Protein AF-A0A2M9QB05-F1 (afdb_monomer_lite)

Organism: NCBI:txid582475

Secondary structure (DSSP, 8-state):
-EEEE--STTB-HHHIIIIIS---HHHHHHHHHTT-EEETTSPBPPTTSPBPTT-EEEE----PPP-PPPPSS--SEEEEE-SS-EEEEPPTT--SS-SSTT--SSHHHHHHHH-

Structure (mmCIF, N/CA/C/O backbone):
data_AF-A0A2M9QB05-F1
#
_entry.id   AF-A0A2M9QB05-F1
#
loop_
_atom_site.group_PDB
_atom_site.id
_atom_site.type_symbol
_atom_site.label_atom_id
_atom_site.label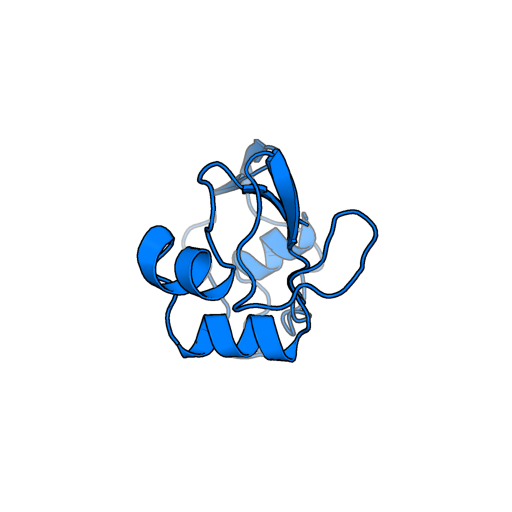_alt_id
_atom_site.label_comp_id
_atom_site.label_asym_id
_atom_site.label_entity_id
_atom_site.label_seq_id
_atom_site.pdbx_PDB_ins_code
_atom_site.Cartn_x
_atom_site.Cartn_y
_atom_site.Cartn_z
_atom_site.occupancy
_atom_site.B_iso_or_equiv
_atom_site.auth_seq_id
_atom_site.auth_comp_id
_atom_site.auth_asym_id
_atom_site.auth_atom_id
_atom_site.pdbx_PDB_model_num
ATOM 1 N N . MET A 1 1 ? -6.662 6.781 2.186 1.00 72.19 1 MET A N 1
ATOM 2 C CA . MET A 1 1 ? -7.420 6.875 3.457 1.00 72.19 1 MET A CA 1
ATOM 3 C C . MET A 1 1 ? -8.554 5.870 3.374 1.00 72.19 1 MET A C 1
ATOM 5 O O . MET A 1 1 ? -9.120 5.742 2.299 1.00 72.19 1 MET A O 1
ATOM 9 N N . PHE A 1 2 ? -8.827 5.119 4.439 1.00 85.56 2 PHE A N 1
ATOM 10 C CA . PHE A 1 2 ? -9.812 4.030 4.435 1.00 85.56 2 PHE A CA 1
ATOM 11 C C . PHE A 1 2 ? -10.722 4.155 5.663 1.00 85.56 2 PHE A C 1
ATOM 13 O O . PHE A 1 2 ? -10.224 4.443 6.749 1.00 85.56 2 PHE A O 1
ATOM 20 N N . HIS A 1 3 ? -12.033 3.968 5.507 1.00 92.44 3 HIS A N 1
ATOM 21 C CA . HIS A 1 3 ? -13.004 4.018 6.606 1.00 92.44 3 HIS A CA 1
ATOM 22 C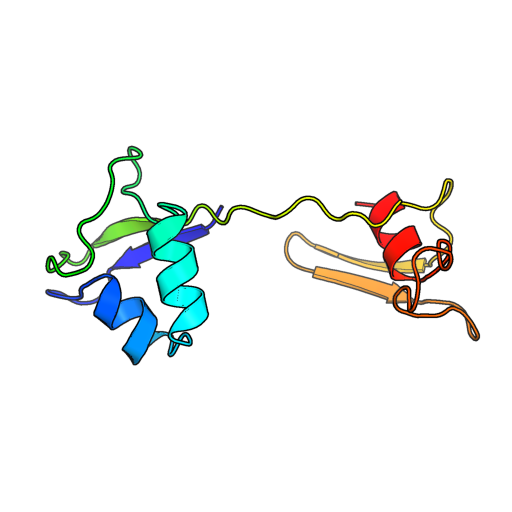 C . HIS A 1 3 ? -13.636 2.644 6.815 1.00 92.44 3 HIS A C 1
ATOM 24 O O . HIS A 1 3 ? -13.871 1.916 5.853 1.00 92.44 3 HIS A O 1
ATOM 30 N N . TYR A 1 4 ? -13.934 2.313 8.068 1.00 93.94 4 TYR A N 1
ATOM 31 C CA . TYR A 1 4 ? -14.631 1.087 8.434 1.00 93.94 4 TYR A CA 1
ATOM 32 C C . TYR A 1 4 ? -15.735 1.392 9.439 1.00 93.94 4 TYR A C 1
ATOM 34 O O . TYR A 1 4 ? -15.502 2.091 10.424 1.00 93.94 4 TYR A O 1
ATOM 42 N N . GLU A 1 5 ? -16.926 0.856 9.199 1.00 95.50 5 GLU A N 1
ATOM 43 C CA . GLU A 1 5 ? -18.045 0.941 10.131 1.00 95.50 5 GLU A CA 1
ATOM 44 C C . GLU A 1 5 ? -18.086 -0.318 11.001 1.00 95.50 5 GLU A C 1
ATOM 46 O O . GLU A 1 5 ? -18.104 -1.446 10.500 1.00 95.50 5 GLU A O 1
ATOM 51 N N . ILE A 1 6 ? -18.095 -0.130 12.320 1.00 94.69 6 ILE A N 1
ATOM 52 C CA . ILE A 1 6 ? -18.242 -1.221 13.279 1.00 94.69 6 ILE A CA 1
ATOM 53 C C . ILE A 1 6 ? -19.624 -1.846 13.105 1.00 94.69 6 ILE A C 1
ATOM 55 O O . ILE A 1 6 ? -20.653 -1.210 13.303 1.00 94.69 6 ILE A O 1
ATOM 59 N N . ASN A 1 7 ? -19.644 -3.128 12.769 1.00 93.44 7 ASN A N 1
ATOM 60 C CA . ASN A 1 7 ? -20.847 -3.894 12.454 1.00 93.44 7 ASN A CA 1
ATOM 61 C C . ASN A 1 7 ? -21.281 -4.848 13.580 1.00 93.44 7 ASN A C 1
ATOM 63 O O . ASN A 1 7 ? -22.319 -5.493 13.469 1.00 93.44 7 ASN A O 1
ATOM 67 N N . THR A 1 8 ? -20.499 -4.953 14.660 1.00 90.62 8 THR A N 1
ATOM 68 C CA . THR A 1 8 ? -20.789 -5.819 15.816 1.00 90.62 8 THR A CA 1
ATOM 69 C C . THR A 1 8 ? -20.606 -5.045 17.118 1.00 90.62 8 THR A C 1
ATOM 71 O O . THR A 1 8 ? -19.643 -4.297 17.260 1.00 90.62 8 THR A O 1
ATOM 74 N N . ASN A 1 9 ? -21.522 -5.217 18.074 1.00 88.75 9 ASN A N 1
ATOM 75 C CA . ASN A 1 9 ? -21.434 -4.536 19.368 1.00 88.75 9 ASN A CA 1
ATOM 76 C C . ASN A 1 9 ? -20.302 -5.116 20.218 1.00 88.75 9 ASN A C 1
ATOM 78 O O . ASN A 1 9 ? -20.048 -6.319 20.179 1.00 88.75 9 ASN A O 1
ATOM 82 N N . ASN A 1 10 ? -19.681 -4.258 21.030 1.00 90.25 10 ASN A N 1
ATOM 83 C CA . ASN A 1 10 ? -18.550 -4.583 21.901 1.00 90.25 10 ASN A CA 1
ATOM 84 C C . ASN A 1 10 ? -17.288 -5.060 21.164 1.00 90.25 10 ASN A C 1
ATOM 86 O O . ASN A 1 10 ? -16.407 -5.662 21.778 1.00 90.25 10 ASN A O 1
ATOM 90 N N . LEU A 1 11 ? -17.170 -4.768 19.867 1.00 94.12 11 LEU A N 1
ATOM 91 C CA . LEU A 1 11 ? -15.958 -5.046 19.109 1.00 94.12 11 LEU A CA 1
ATOM 92 C C . LEU A 1 11 ? -14.885 -4.011 19.461 1.00 94.12 11 LEU A C 1
ATOM 94 O O . LEU A 1 11 ? -15.136 -2.810 19.397 1.00 94.12 11 LEU A O 1
ATOM 98 N N . THR A 1 12 ? -13.687 -4.465 19.813 1.00 96.44 12 THR A N 1
ATOM 99 C CA . THR A 1 12 ? -12.537 -3.578 20.037 1.00 96.44 12 THR A CA 1
ATOM 100 C C . THR A 1 12 ? -11.699 -3.475 18.764 1.00 96.44 12 THR A C 1
ATOM 102 O O . THR A 1 12 ? -11.750 -4.353 17.897 1.00 96.44 12 THR A O 1
ATOM 105 N N . VAL A 1 13 ? -10.886 -2.423 18.638 1.00 95.69 13 VAL A N 1
ATOM 106 C CA . VAL A 1 13 ? -9.950 -2.304 17.504 1.00 95.69 13 VAL A CA 1
ATOM 107 C C . VAL A 1 13 ? -8.933 -3.448 17.522 1.00 95.69 13 VAL A C 1
ATOM 109 O O . VAL A 1 13 ? -8.613 -3.997 16.470 1.00 95.69 13 VAL A O 1
ATOM 112 N N . GLU A 1 14 ? -8.447 -3.850 18.699 1.00 95.88 14 GLU A N 1
ATOM 113 C CA . GLU A 1 14 ? -7.514 -4.978 18.812 1.00 95.88 14 GLU A CA 1
ATOM 114 C C . GLU A 1 14 ? -8.131 -6.280 18.277 1.00 95.88 14 GLU A C 1
ATOM 116 O O . GLU A 1 14 ? -7.497 -6.979 17.482 1.00 95.88 14 GLU A O 1
ATOM 121 N N . ASP A 1 15 ? -9.371 -6.587 18.666 1.00 95.81 15 ASP A N 1
ATOM 122 C CA . ASP A 1 15 ? -10.075 -7.803 18.249 1.00 95.81 15 ASP A CA 1
ATOM 123 C C . ASP A 1 15 ? -10.402 -7.791 16.747 1.00 95.81 15 ASP A C 1
ATOM 125 O O . ASP A 1 15 ? -10.123 -8.763 16.032 1.00 95.81 15 ASP A O 1
ATOM 129 N N . LEU A 1 16 ? -10.878 -6.649 16.234 1.00 95.75 16 LEU A N 1
ATOM 130 C CA . LEU A 1 16 ? -11.103 -6.428 14.804 1.00 95.75 16 LEU A CA 1
ATOM 131 C C . LEU A 1 16 ? -9.839 -6.744 13.990 1.00 95.75 16 LEU A C 1
ATOM 133 O O . LEU A 1 16 ? -9.874 -7.539 13.049 1.00 95.75 16 LEU A O 1
ATOM 137 N N . LEU A 1 17 ? -8.698 -6.159 14.355 1.00 95.56 17 LEU A N 1
ATOM 138 C CA . LEU A 1 17 ? -7.473 -6.310 13.572 1.00 95.56 17 LEU A CA 1
ATOM 139 C C . LEU A 1 17 ? -6.858 -7.705 13.710 1.00 95.56 17 LEU A C 1
ATOM 141 O O . LEU A 1 17 ? -6.368 -8.260 12.725 1.00 95.56 17 LEU A O 1
ATOM 145 N N . ARG A 1 18 ? -6.852 -8.282 14.915 1.00 96.62 18 ARG A N 1
ATOM 146 C CA . ARG A 1 18 ? -6.139 -9.538 15.193 1.00 96.62 18 ARG A CA 1
ATOM 147 C C . ARG A 1 18 ? -6.943 -10.789 14.895 1.00 96.62 18 ARG A C 1
ATOM 149 O O . ARG A 1 18 ? -6.343 -11.761 14.441 1.00 96.62 18 ARG A O 1
ATOM 156 N N . ASN A 1 19 ? -8.251 -10.775 15.131 1.00 94.94 19 ASN A N 1
ATOM 157 C CA . ASN A 1 19 ? -9.081 -11.976 15.056 1.00 94.94 19 ASN A CA 1
ATOM 158 C C . ASN A 1 19 ? -10.010 -11.958 13.841 1.00 94.94 19 ASN A C 1
ATOM 160 O O . ASN A 1 19 ? -10.079 -12.958 13.122 1.00 94.94 19 ASN A O 1
ATOM 164 N N . HIS A 1 20 ? -10.647 -10.819 13.552 1.00 94.38 20 HIS A N 1
ATOM 165 C CA . HIS A 1 20 ? -11.514 -10.699 12.377 1.00 94.38 20 HIS A CA 1
ATOM 166 C C . HIS A 1 20 ? -10.701 -10.563 11.085 1.00 94.38 20 HIS A C 1
ATOM 168 O O . HIS A 1 20 ? -10.888 -11.345 10.156 1.00 94.38 20 HIS A O 1
ATOM 174 N N . TRP A 1 21 ? -9.762 -9.616 11.029 1.00 95.06 21 TRP A N 1
ATOM 175 C CA . TRP A 1 21 ? -8.926 -9.392 9.838 1.00 95.06 21 TRP A CA 1
ATOM 176 C C . TRP A 1 21 ? -7.637 -10.207 9.834 1.00 95.06 21 TRP A C 1
ATOM 178 O O . TRP A 1 21 ? -6.955 -10.281 8.813 1.00 95.06 21 TRP A O 1
ATOM 188 N N . ARG A 1 22 ? -7.311 -10.846 10.963 1.00 96.69 22 ARG A N 1
ATOM 189 C CA . ARG A 1 22 ? -6.169 -11.762 11.097 1.00 96.69 22 ARG A CA 1
ATOM 190 C C . ARG A 1 22 ? -4.831 -11.125 10.721 1.00 96.69 22 ARG A C 1
ATOM 192 O O . ARG A 1 22 ? -3.943 -11.788 10.185 1.00 96.69 22 ARG A O 1
ATOM 199 N N . LEU A 1 23 ? -4.663 -9.842 11.032 1.00 95.44 23 LEU A N 1
ATOM 200 C CA . LEU A 1 23 ? -3.407 -9.141 10.807 1.00 95.44 23 LEU A CA 1
ATOM 201 C C . LEU A 1 23 ? -2.309 -9.663 11.744 1.00 95.44 23 LEU A C 1
ATOM 203 O O . LEU A 1 23 ? -2.528 -9.981 12.919 1.00 95.44 23 LEU A O 1
ATOM 207 N N . GLY A 1 24 ? -1.085 -9.721 11.220 1.00 95.69 24 GLY A N 1
ATOM 208 C CA . GLY A 1 24 ? 0.091 -10.130 11.982 1.00 95.69 24 GLY A CA 1
ATOM 209 C C . GLY A 1 24 ? 0.447 -9.138 13.095 1.00 95.69 24 GLY A C 1
ATOM 210 O O . GLY A 1 24 ? 0.258 -7.931 12.957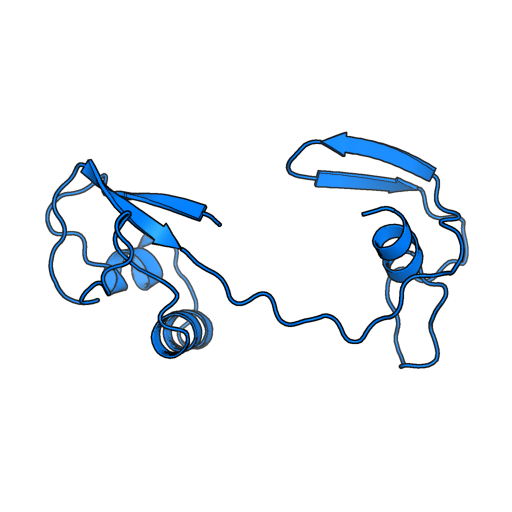 1.00 95.69 24 GLY A O 1
ATOM 211 N N . LYS A 1 25 ? 1.048 -9.642 14.184 1.00 94.69 25 LYS A N 1
ATOM 212 C CA . LYS A 1 25 ? 1.466 -8.843 15.359 1.00 94.69 25 LYS A CA 1
ATOM 213 C C . LYS A 1 25 ? 2.256 -7.583 14.987 1.00 94.69 25 LYS A C 1
ATOM 215 O O . LYS A 1 25 ? 2.012 -6.528 15.561 1.00 94.69 25 LYS A O 1
ATOM 220 N N . LYS A 1 26 ? 3.189 -7.703 14.035 1.00 93.12 26 LYS A N 1
ATOM 221 C CA . LYS A 1 26 ? 4.046 -6.598 13.585 1.00 93.12 26 LYS A CA 1
ATOM 222 C C . LYS A 1 26 ? 3.233 -5.466 12.946 1.00 93.12 26 LYS A C 1
ATOM 224 O O . LYS A 1 26 ? 3.376 -4.331 13.372 1.00 93.12 26 LYS A O 1
ATOM 229 N N . ILE A 1 27 ? 2.331 -5.791 12.017 1.00 92.62 27 ILE A N 1
ATOM 230 C CA . ILE A 1 27 ? 1.472 -4.807 11.333 1.00 92.62 27 ILE A CA 1
ATOM 231 C C . ILE A 1 27 ? 0.589 -4.077 12.347 1.00 92.62 27 ILE A C 1
ATOM 233 O O . ILE A 1 27 ? 0.504 -2.856 12.347 1.00 92.62 27 ILE A O 1
ATOM 237 N N . VAL A 1 28 ? -0.040 -4.822 13.257 1.00 94.56 28 VAL A N 1
ATOM 238 C CA . VAL A 1 28 ? -0.902 -4.244 14.299 1.00 94.56 28 VAL A CA 1
ATOM 239 C C . VAL A 1 28 ? -0.113 -3.318 15.230 1.00 94.56 28 VAL A C 1
ATOM 241 O O . VAL A 1 28 ? -0.582 -2.233 15.568 1.00 94.56 28 VAL A O 1
ATOM 244 N N . HIS A 1 29 ? 1.115 -3.695 15.592 1.00 92.94 29 HIS A N 1
ATOM 245 C CA . HIS A 1 29 ? 2.012 -2.826 16.349 1.00 92.94 29 HIS A CA 1
ATOM 246 C C . HIS A 1 29 ? 2.391 -1.555 15.572 1.00 92.94 29 HIS A C 1
ATOM 248 O O . HIS A 1 29 ? 2.318 -0.466 16.134 1.00 92.94 29 HIS A O 1
ATOM 254 N N . GLU A 1 30 ? 2.741 -1.665 14.289 1.00 91.62 30 GLU A N 1
ATOM 255 C CA . GLU A 1 30 ? 3.075 -0.518 13.431 1.00 91.62 30 GLU A CA 1
ATOM 256 C C . GLU A 1 30 ? 1.898 0.458 13.301 1.00 91.62 30 GLU A C 1
ATOM 258 O O . GLU A 1 30 ? 2.080 1.661 13.485 1.00 91.62 30 GLU A O 1
ATOM 263 N N . LEU A 1 31 ? 0.678 -0.049 13.092 1.00 92.06 31 LEU A N 1
ATOM 264 C CA . LEU A 1 31 ? -0.543 0.764 13.068 1.00 92.06 31 LEU A CA 1
ATOM 265 C C . LEU A 1 31 ? -0.760 1.514 14.386 1.00 92.06 31 LEU A C 1
ATOM 267 O O . LEU A 1 31 ? -1.140 2.688 14.383 1.00 92.06 31 LEU A O 1
ATOM 271 N N . ARG A 1 32 ? -0.484 0.857 15.518 1.00 92.19 32 ARG A N 1
ATOM 272 C CA . ARG A 1 32 ? -0.582 1.475 16.843 1.00 92.19 32 ARG A CA 1
ATOM 273 C C . ARG A 1 32 ? 0.451 2.580 17.026 1.00 92.19 32 ARG A C 1
ATOM 275 O O . ARG A 1 32 ? 0.095 3.679 17.442 1.00 92.19 32 ARG A O 1
ATOM 282 N N . MET A 1 33 ? 1.710 2.309 16.686 1.00 91.56 33 MET A N 1
ATOM 283 C CA . MET A 1 33 ? 2.803 3.277 16.813 1.00 91.56 33 MET A CA 1
ATOM 284 C C . MET A 1 33 ? 2.607 4.494 15.909 1.00 91.56 33 MET A C 1
ATOM 286 O O . MET A 1 33 ? 2.883 5.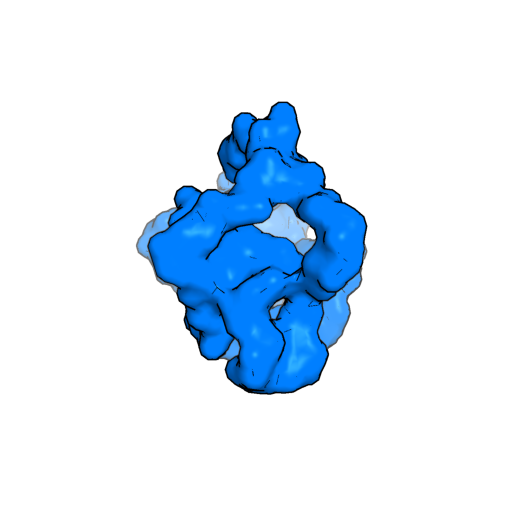618 16.323 1.00 91.56 33 MET A O 1
ATOM 290 N N . ALA A 1 34 ? 2.069 4.283 14.710 1.00 90.31 34 ALA A N 1
ATOM 291 C CA . ALA A 1 34 ? 1.755 5.345 13.765 1.00 90.31 34 ALA A CA 1
ATOM 292 C C . ALA A 1 34 ? 0.520 6.181 14.148 1.00 90.31 34 ALA A C 1
ATOM 294 O O . ALA A 1 34 ? 0.221 7.147 13.451 1.00 90.31 34 ALA A O 1
ATOM 295 N N . LYS A 1 35 ? -0.220 5.816 15.211 1.00 92.00 35 LYS A N 1
ATOM 296 C CA . LYS A 1 35 ? -1.546 6.383 15.531 1.00 92.00 35 LYS A CA 1
ATOM 297 C C . LYS A 1 35 ? -2.472 6.372 14.307 1.00 92.00 35 LYS A C 1
ATOM 299 O O . LYS A 1 35 ? -3.216 7.313 14.056 1.00 92.00 35 LYS A O 1
ATOM 304 N N . ALA A 1 36 ? -2.405 5.284 13.539 1.00 92.06 36 ALA A N 1
ATOM 305 C CA . ALA A 1 36 ? -3.041 5.175 12.232 1.00 92.06 36 ALA A CA 1
ATOM 306 C C . ALA A 1 36 ? -4.571 5.071 12.298 1.00 92.06 36 ALA A C 1
ATOM 308 O O . ALA A 1 36 ? -5.212 5.120 11.256 1.00 92.06 36 ALA A O 1
ATOM 309 N N . ILE A 1 37 ? -5.160 4.886 13.482 1.00 94.25 37 ILE A N 1
ATOM 310 C CA . ILE A 1 37 ? -6.590 4.617 13.653 1.00 94.25 37 ILE A CA 1
ATOM 311 C C . ILE A 1 37 ? -7.192 5.677 14.570 1.00 94.25 37 ILE A C 1
ATOM 313 O O . ILE A 1 37 ? -6.801 5.791 15.734 1.00 94.25 37 ILE A O 1
ATOM 317 N N . THR A 1 38 ? -8.141 6.437 14.035 1.00 95.06 38 THR A N 1
ATOM 318 C CA . THR A 1 38 ? -8.818 7.545 14.720 1.00 95.06 38 THR A CA 1
ATOM 319 C C . THR A 1 38 ? -10.327 7.462 14.517 1.00 95.06 38 THR A C 1
ATOM 321 O O . THR A 1 38 ? -10.811 6.719 13.658 1.00 95.06 38 THR A O 1
ATOM 324 N N . THR A 1 39 ? -11.088 8.257 15.265 1.00 93.25 39 THR A N 1
ATOM 325 C CA . THR A 1 39 ? -12.478 8.568 14.914 1.00 93.25 39 THR A CA 1
ATOM 326 C C . THR A 1 39 ? -12.523 9.368 13.607 1.00 93.25 39 THR A C 1
ATOM 328 O O . THR A 1 39 ? -11.487 9.816 13.092 1.00 93.25 39 THR A O 1
ATOM 331 N N . ILE A 1 40 ? -13.725 9.563 13.059 1.00 91.12 40 ILE A N 1
ATOM 332 C CA . ILE A 1 40 ? -13.923 10.400 11.868 1.00 91.12 40 ILE A CA 1
ATOM 333 C C . ILE A 1 40 ? -13.474 11.853 12.098 1.00 91.12 40 ILE A C 1
ATOM 335 O O . ILE A 1 40 ? -12.902 12.465 11.195 1.00 91.12 40 ILE A O 1
ATOM 339 N N . ASP A 1 41 ? -13.622 12.344 13.331 1.00 90.00 41 ASP A N 1
ATOM 340 C CA . ASP A 1 41 ? -13.224 13.689 13.761 1.00 90.00 41 ASP A CA 1
ATOM 341 C C . ASP A 1 41 ? -11.713 13.812 14.033 1.00 90.00 41 ASP A C 1
ATOM 343 O O . ASP A 1 41 ? -11.205 14.904 14.268 1.00 90.00 41 ASP A O 1
ATOM 347 N N . GLY A 1 42 ? -10.970 12.700 13.953 1.00 89.44 42 GLY A N 1
ATOM 348 C CA . GLY A 1 42 ? -9.515 12.663 14.123 1.00 89.44 42 GLY A CA 1
ATOM 349 C C . GLY A 1 42 ? -9.037 12.337 15.538 1.00 89.44 42 GLY A C 1
ATOM 350 O O . GLY A 1 42 ? -7.828 12.318 15.771 1.00 89.44 42 GLY A O 1
ATOM 351 N N . GLU A 1 43 ? -9.942 12.020 16.464 1.00 91.19 43 GLU A N 1
ATOM 352 C CA . GLU A 1 43 ? -9.573 11.674 17.837 1.00 91.19 43 GLU A CA 1
ATOM 353 C C . GLU A 1 43 ? -8.951 10.270 17.920 1.00 91.19 43 GLU A C 1
ATOM 355 O O . GLU A 1 43 ? -9.430 9.340 17.258 1.00 91.19 43 GLU A O 1
ATOM 360 N N . PRO A 1 44 ? -7.893 10.062 18.724 1.00 90.31 44 PRO A N 1
ATOM 361 C CA . PRO A 1 44 ? -7.310 8.739 18.918 1.00 90.31 44 PRO A CA 1
ATOM 362 C C . PRO A 1 44 ? -8.323 7.758 19.513 1.00 90.31 44 PRO A C 1
ATOM 364 O O . PRO A 1 44 ? -9.002 8.068 20.490 1.00 90.31 44 PRO A O 1
ATOM 367 N N . ILE A 1 45 ? -8.374 6.540 18.975 1.00 91.94 45 ILE A N 1
ATOM 368 C CA . ILE A 1 45 ? -9.214 5.475 19.533 1.00 91.94 45 ILE A CA 1
ATOM 369 C C . ILE A 1 45 ? -8.423 4.663 20.556 1.00 91.94 45 ILE A C 1
ATOM 371 O O . ILE A 1 45 ? -7.269 4.297 20.322 1.00 91.94 45 ILE A O 1
ATOM 375 N N . GLN A 1 46 ? -9.061 4.338 21.681 1.00 94.19 46 GLN A N 1
ATOM 376 C CA . GLN A 1 46 ? -8.546 3.368 22.641 1.00 94.19 46 GLN A CA 1
ATOM 377 C C . GLN A 1 46 ? -8.759 1.951 22.110 1.00 94.19 46 GLN A C 1
ATOM 379 O O . GLN A 1 46 ? -9.872 1.523 21.822 1.00 94.19 46 GLN A O 1
ATOM 384 N N . TRP A 1 47 ? -7.669 1.204 21.957 1.00 94.62 47 TRP A N 1
ATOM 385 C CA . TRP A 1 47 ? -7.681 -0.036 21.176 1.00 94.62 47 TRP A CA 1
ATOM 386 C C . TRP A 1 47 ? -8.445 -1.191 21.819 1.00 94.62 47 TRP A C 1
ATOM 388 O O . TRP A 1 47 ? -8.918 -2.075 21.107 1.00 94.62 47 TRP A O 1
ATOM 398 N N . ASN A 1 48 ? -8.527 -1.183 23.148 1.00 95.69 48 ASN A N 1
ATOM 399 C CA . ASN A 1 48 ? -9.190 -2.213 23.942 1.00 95.69 48 ASN A CA 1
ATOM 400 C C . ASN A 1 48 ? -10.584 -1.781 24.411 1.00 95.69 48 ASN A C 1
ATOM 402 O O . ASN A 1 48 ? -11.245 -2.559 25.097 1.00 95.69 48 ASN A O 1
ATOM 406 N N . ASP A 1 49 ? -11.023 -0.573 24.054 1.00 95.25 49 ASP A N 1
ATOM 407 C CA . ASP A 1 49 ? -12.348 -0.104 24.430 1.00 95.25 49 ASP A CA 1
ATOM 408 C C . ASP A 1 49 ? -13.381 -0.700 23.463 1.00 95.25 49 ASP A C 1
ATOM 410 O O . ASP A 1 49 ? -13.161 -0.712 22.245 1.00 95.25 49 ASP A O 1
ATOM 414 N N . PRO A 1 50 ? -14.495 -1.239 23.983 1.00 94.94 50 PRO A N 1
ATOM 415 C CA . PRO A 1 50 ? -15.568 -1.758 23.152 1.00 94.94 50 PRO A CA 1
ATOM 416 C C . PRO A 1 50 ? -16.220 -0.622 22.360 1.00 94.94 50 PRO A C 1
ATOM 418 O O . PRO A 1 50 ? -16.624 0.393 22.927 1.00 94.94 50 PRO A O 1
ATOM 421 N N . LEU A 1 51 ? -16.359 -0.814 21.050 1.00 93.81 51 LEU A N 1
ATOM 422 C CA . LEU A 1 51 ? -17.041 0.118 20.160 1.00 93.81 51 LEU A CA 1
ATOM 423 C C . LEU A 1 51 ? -18.496 -0.307 19.934 1.00 93.81 51 LEU A C 1
ATOM 425 O O . LEU A 1 51 ? -18.841 -1.495 19.930 1.00 93.81 51 LEU A O 1
ATOM 429 N N . HIS A 1 52 ? -19.354 0.688 19.725 1.00 92.62 52 HIS A N 1
ATOM 430 C CA . HIS A 1 52 ? -20.754 0.478 19.375 1.00 92.62 52 HIS A CA 1
ATOM 431 C C . HIS A 1 52 ? -20.913 0.247 17.873 1.00 92.62 52 HIS A C 1
ATOM 433 O O . HIS A 1 52 ? -20.193 0.842 17.066 1.00 92.62 52 HIS A O 1
ATOM 439 N N . VAL A 1 53 ? -21.901 -0.566 17.497 1.00 95.38 53 VAL A N 1
ATOM 440 C CA . VAL A 1 53 ? -22.339 -0.689 16.098 1.00 95.38 53 VAL A CA 1
ATOM 441 C C . VAL A 1 53 ? -22.639 0.693 15.509 1.00 95.38 53 VAL A C 1
ATOM 443 O O . VAL A 1 53 ? -23.201 1.551 16.187 1.00 95.38 53 VAL A O 1
ATOM 446 N N . GLY A 1 54 ? -22.251 0.902 14.252 1.00 93.69 54 GLY A N 1
ATOM 447 C CA . GLY A 1 54 ? -22.389 2.171 13.538 1.00 93.69 54 GLY A CA 1
ATOM 448 C C . GLY A 1 54 ? -21.249 3.158 13.797 1.00 93.69 54 GLY A C 1
ATOM 449 O O . GLY A 1 54 ? -21.188 4.208 13.163 1.00 93.69 54 GLY A O 1
ATOM 450 N N . THR A 1 55 ? -20.315 2.843 14.702 1.00 93.12 55 THR A N 1
ATOM 451 C CA . THR A 1 55 ? -19.127 3.681 14.912 1.00 93.12 55 THR A CA 1
ATOM 452 C C . THR A 1 55 ? -18.240 3.628 13.671 1.00 93.12 55 THR A C 1
ATOM 454 O O . THR A 1 55 ? -17.813 2.548 13.264 1.00 93.12 55 THR A O 1
ATOM 457 N N . ILE A 1 56 ? -17.923 4.785 13.087 1.00 94.94 56 ILE A N 1
ATOM 458 C CA . ILE A 1 56 ? -17.016 4.881 11.939 1.00 94.94 56 ILE A CA 1
ATOM 459 C C . ILE A 1 56 ? -15.602 5.153 12.441 1.00 94.94 56 ILE A C 1
ATOM 461 O O . ILE A 1 56 ? -15.333 6.176 13.076 1.00 94.94 56 ILE A O 1
ATOM 465 N N . ILE A 1 57 ? -14.687 4.245 12.115 1.00 94.81 57 ILE A N 1
ATOM 466 C CA . ILE A 1 57 ? -13.260 4.396 12.380 1.00 94.81 57 ILE A CA 1
ATOM 467 C C . ILE A 1 57 ? -12.518 4.697 11.080 1.00 94.81 57 ILE A C 1
ATOM 469 O O . ILE A 1 57 ? -12.839 4.181 10.006 1.00 94.81 57 ILE A O 1
ATOM 473 N N . LYS A 1 58 ? -11.503 5.546 11.183 1.00 94.88 58 LYS A N 1
ATOM 474 C CA . LYS A 1 58 ? -10.701 6.018 10.063 1.00 94.88 58 LYS A CA 1
ATOM 475 C C . LYS A 1 58 ? -9.284 5.483 10.174 1.00 94.88 58 LYS A C 1
ATOM 477 O O . LYS A 1 58 ? -8.624 5.652 11.195 1.00 94.88 58 LYS A O 1
ATOM 482 N N . PHE A 1 59 ? -8.808 4.896 9.083 1.00 92.69 59 PHE A N 1
ATOM 483 C CA . PHE A 1 59 ? -7.445 4.422 8.913 1.00 92.69 59 PHE A CA 1
ATOM 484 C C . PHE A 1 59 ? -6.643 5.392 8.045 1.00 92.69 59 PHE A C 1
ATOM 486 O O . PHE A 1 59 ? -6.954 5.655 6.874 1.00 92.69 59 PHE A O 1
ATOM 493 N N . THR A 1 60 ? -5.557 5.877 8.630 1.00 88.50 60 THR A N 1
ATOM 494 C CA . THR A 1 60 ? -4.534 6.696 7.995 1.00 88.50 60 THR A CA 1
ATOM 495 C C . THR A 1 60 ? -3.240 5.900 7.987 1.00 88.50 60 THR A C 1
ATOM 497 O O . THR A 1 60 ? -2.510 5.857 8.972 1.00 88.50 60 THR A O 1
ATOM 500 N N . PHE A 1 61 ? -2.964 5.233 6.871 1.00 80.44 61 PHE A N 1
ATOM 501 C CA . PHE A 1 61 ? -1.704 4.527 6.690 1.00 80.44 61 PHE A CA 1
ATOM 502 C C . PHE A 1 61 ? -0.610 5.549 6.371 1.00 80.44 61 PHE A C 1
ATOM 504 O O . PHE A 1 61 ? -0.767 6.289 5.394 1.00 80.44 61 PHE A O 1
ATOM 511 N N . PRO A 1 62 ? 0.487 5.614 7.145 1.00 68.00 62 PRO A N 1
ATOM 512 C CA . PRO A 1 62 ? 1.668 6.321 6.684 1.00 68.00 62 PRO A CA 1
ATOM 513 C C . PRO A 1 62 ? 2.189 5.552 5.471 1.00 68.00 62 PRO A C 1
ATOM 515 O O . PRO A 1 62 ? 2.702 4.444 5.610 1.00 68.00 62 PRO A O 1
ATOM 518 N N . ILE A 1 63 ? 1.996 6.096 4.272 1.00 69.50 63 ILE A N 1
ATOM 519 C CA . ILE A 1 63 ? 2.588 5.524 3.065 1.00 69.50 63 ILE A CA 1
ATOM 520 C C . ILE A 1 63 ? 4.047 5.980 3.081 1.00 69.50 63 ILE A C 1
ATOM 522 O O . ILE A 1 63 ? 4.292 7.183 2.948 1.00 69.50 63 ILE A O 1
ATOM 526 N N . PRO A 1 64 ? 5.019 5.080 3.314 1.00 69.50 64 PRO A N 1
ATOM 527 C CA . PRO A 1 64 ? 6.413 5.467 3.224 1.00 69.50 64 PRO A CA 1
ATOM 528 C C . PRO A 1 64 ? 6.682 5.960 1.805 1.00 69.50 64 PRO A C 1
ATOM 530 O O . PRO A 1 64 ? 6.237 5.356 0.827 1.00 69.50 64 PRO A O 1
ATOM 533 N N . THR A 1 65 ? 7.410 7.065 1.690 1.00 72.12 65 THR A N 1
ATOM 534 C CA . THR A 1 65 ? 7.873 7.544 0.391 1.00 72.12 65 THR A CA 1
ATOM 535 C C . THR A 1 65 ? 8.759 6.476 -0.233 1.00 72.12 65 THR A C 1
ATOM 537 O O . THR A 1 65 ? 9.732 6.027 0.377 1.00 72.12 65 THR A O 1
ATOM 540 N N . SER A 1 66 ? 8.405 6.054 -1.444 1.00 76.19 66 SER A N 1
ATOM 541 C CA . SER A 1 66 ? 9.252 5.175 -2.238 1.00 76.19 66 SER A CA 1
ATOM 542 C C . SER A 1 66 ? 10.573 5.881 -2.545 1.00 76.19 66 SER A C 1
ATOM 544 O O . SER A 1 66 ? 10.575 7.038 -2.958 1.00 76.19 66 SER A O 1
ATOM 546 N N . ASN A 1 67 ? 11.693 5.178 -2.375 1.00 83.75 67 ASN A N 1
ATOM 547 C CA . ASN A 1 67 ? 13.006 5.663 -2.810 1.00 83.75 67 ASN A CA 1
ATOM 548 C C . ASN A 1 67 ? 13.264 5.380 -4.302 1.00 83.75 67 ASN A C 1
ATOM 550 O O . ASN A 1 67 ? 14.311 5.761 -4.827 1.00 83.75 67 ASN A O 1
ATOM 554 N N . TYR A 1 68 ? 12.350 4.680 -4.980 1.00 89.19 68 TYR A N 1
ATOM 555 C CA . TYR A 1 68 ? 12.456 4.434 -6.414 1.00 89.19 68 TYR A CA 1
ATOM 556 C C . TYR A 1 68 ? 12.107 5.698 -7.191 1.00 89.19 68 TYR A C 1
ATOM 558 O O . TYR A 1 68 ? 11.210 6.447 -6.814 1.00 89.19 68 TYR A O 1
ATOM 566 N N . GLN A 1 69 ? 12.824 5.922 -8.286 1.00 90.62 69 GLN A N 1
ATOM 567 C CA . GLN A 1 69 ? 12.609 7.077 -9.148 1.00 90.62 69 GLN A CA 1
ATOM 568 C C . GLN A 1 69 ? 11.744 6.681 -10.350 1.00 90.62 69 GLN A C 1
ATOM 570 O O . GLN A 1 69 ? 11.954 5.592 -10.900 1.00 90.62 69 GLN A O 1
ATOM 575 N N . PRO A 1 70 ? 10.797 7.531 -10.780 1.00 93.81 70 PRO A N 1
ATOM 576 C CA . PRO A 1 70 ? 10.091 7.319 -12.032 1.00 93.81 70 PRO A CA 1
ATOM 577 C C . PRO A 1 70 ? 11.053 7.458 -13.216 1.00 93.81 70 PRO A C 1
ATOM 579 O O . PRO A 1 70 ? 12.049 8.185 -13.160 1.00 93.81 70 PRO A O 1
ATOM 582 N N . THR A 1 71 ? 10.750 6.778 -14.319 1.00 93.75 71 THR A N 1
ATOM 583 C CA . THR A 1 71 ? 11.426 7.063 -15.593 1.00 93.75 71 THR A CA 1
ATOM 584 C C . THR A 1 71 ? 11.016 8.437 -16.133 1.00 93.75 71 THR A C 1
ATOM 586 O O . THR A 1 71 ? 9.891 8.858 -15.877 1.00 93.75 71 THR A O 1
ATOM 589 N N . PRO A 1 72 ? 11.840 9.105 -16.965 1.00 91.94 72 PRO A N 1
ATOM 590 C CA . PRO A 1 72 ? 11.461 10.383 -17.579 1.00 91.94 72 PRO A CA 1
ATOM 591 C C . PRO A 1 72 ? 10.208 10.306 -18.463 1.00 91.94 72 PRO A C 1
ATOM 593 O O . PRO A 1 72 ? 9.487 11.289 -18.593 1.00 91.94 72 PRO A O 1
ATOM 596 N N . VAL A 1 73 ? 9.974 9.151 -19.096 1.00 90.56 73 VAL A N 1
ATOM 597 C CA . VAL A 1 73 ? 8.822 8.894 -19.967 1.00 90.56 73 VAL A CA 1
ATOM 598 C C . VAL A 1 73 ? 8.296 7.486 -19.693 1.00 90.56 73 VAL A C 1
ATOM 600 O O . VAL A 1 73 ? 9.065 6.519 -19.677 1.00 90.56 73 VAL A O 1
ATOM 603 N N . CYS A 1 74 ? 6.985 7.364 -19.484 1.00 90.88 74 CYS A N 1
ATOM 604 C CA . CYS A 1 74 ? 6.304 6.076 -19.386 1.00 90.88 74 CYS A CA 1
ATOM 605 C C . CYS A 1 74 ? 6.330 5.367 -20.754 1.00 90.88 74 CYS A C 1
ATOM 607 O O . CYS A 1 74 ? 5.899 5.934 -21.755 1.00 90.88 74 CYS A O 1
ATOM 609 N N . ALA A 1 75 ? 6.865 4.144 -20.800 1.00 91.56 75 ALA A N 1
ATOM 610 C CA . ALA A 1 75 ? 7.033 3.355 -22.026 1.00 91.56 75 ALA A CA 1
ATOM 611 C C . ALA A 1 75 ? 6.420 1.948 -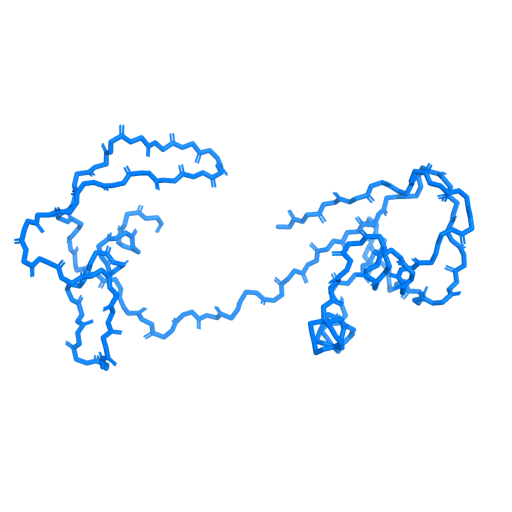21.890 1.00 91.56 75 ALA A C 1
ATOM 613 O O . ALA A 1 75 ? 6.985 0.958 -22.359 1.00 91.56 75 ALA A O 1
ATOM 614 N N . ILE A 1 76 ? 5.291 1.858 -21.187 1.00 94.75 76 ILE A N 1
ATOM 615 C CA . ILE A 1 76 ? 4.495 0.638 -21.023 1.00 94.75 76 ILE A CA 1
ATOM 616 C C . ILE A 1 76 ? 3.071 0.896 -21.507 1.00 94.75 76 ILE A C 1
ATOM 618 O O . ILE A 1 76 ? 2.566 2.011 -21.382 1.00 94.75 76 ILE A O 1
ATOM 622 N N . ASP A 1 77 ? 2.422 -0.137 -22.035 1.00 96.00 77 ASP A N 1
ATOM 623 C CA . ASP A 1 77 ? 1.049 -0.016 -22.517 1.00 96.00 77 ASP A CA 1
ATOM 624 C C . ASP A 1 77 ? 0.076 -0.208 -21.352 1.00 96.00 77 ASP A C 1
ATOM 626 O O . ASP A 1 77 ? 0.124 -1.224 -20.652 1.00 96.00 77 ASP A O 1
ATOM 630 N N . ILE A 1 78 ? -0.830 0.746 -21.154 1.00 96.19 78 ILE A N 1
ATOM 631 C CA . ILE A 1 78 ? -1.899 0.639 -20.157 1.00 96.19 78 ILE A CA 1
ATOM 632 C C . ILE A 1 78 ? -3.083 -0.060 -20.811 1.00 96.19 78 ILE A C 1
ATOM 634 O O . ILE A 1 78 ? -3.662 0.434 -21.775 1.00 96.19 78 ILE A O 1
ATOM 638 N N . VAL A 1 79 ? -3.416 -1.240 -20.295 1.00 97.88 79 VAL A N 1
ATOM 639 C CA . VAL A 1 79 ? -4.488 -2.089 -20.828 1.00 97.88 79 VAL A CA 1
ATOM 640 C C . VAL A 1 79 ? -5.813 -1.779 -20.137 1.00 97.88 79 VAL A C 1
ATOM 642 O O . VAL A 1 79 ? -6.866 -1.849 -20.765 1.00 97.88 79 VAL A O 1
ATOM 645 N N . TYR A 1 80 ? -5.761 -1.452 -18.845 1.00 97.75 80 TYR A N 1
ATOM 646 C CA . TYR A 1 80 ? -6.925 -1.113 -18.033 1.00 97.75 80 TYR A CA 1
ATOM 647 C C . TYR A 1 80 ? -6.503 -0.287 -16.818 1.00 97.75 80 TYR A C 1
ATOM 649 O O . TYR A 1 80 ? -5.454 -0.561 -16.238 1.00 97.75 80 TYR A O 1
ATOM 657 N N . GLU A 1 81 ? -7.332 0.668 -16.410 1.00 97.69 81 GLU A N 1
ATOM 658 C CA . GLU A 1 81 ? -7.136 1.472 -15.204 1.00 97.69 81 GLU A CA 1
ATOM 659 C C . GLU A 1 81 ? -8.494 1.876 -14.612 1.00 97.69 81 GLU A C 1
ATOM 661 O O . GLU A 1 81 ? -9.389 2.300 -15.347 1.00 97.69 81 GLU A O 1
ATOM 666 N N . ASP A 1 82 ? -8.641 1.734 -13.295 1.00 95.56 82 ASP A N 1
ATOM 667 C CA . ASP A 1 82 ? -9.751 2.270 -12.505 1.00 95.56 82 ASP A CA 1
ATOM 668 C C . ASP A 1 82 ? -9.259 2.805 -11.148 1.00 95.56 82 ASP A C 1
ATOM 670 O O . ASP A 1 82 ? -8.063 2.806 -10.856 1.00 95.56 82 ASP A O 1
ATOM 674 N N . ASP A 1 83 ? -10.192 3.239 -10.295 1.00 92.88 83 ASP A N 1
ATOM 675 C CA . ASP A 1 83 ? -9.908 3.801 -8.965 1.00 92.88 83 ASP A CA 1
ATOM 676 C C . ASP A 1 83 ? -9.176 2.835 -8.008 1.00 92.88 83 ASP A C 1
ATOM 678 O O . ASP A 1 83 ? -8.776 3.219 -6.902 1.00 92.88 83 ASP A O 1
ATOM 682 N N . HIS A 1 84 ? -9.048 1.558 -8.367 1.00 90.25 84 HIS A N 1
ATOM 683 C CA . HIS A 1 84 ? -8.534 0.507 -7.498 1.00 90.25 84 HIS A CA 1
ATOM 684 C C . HIS A 1 84 ? -7.357 -0.261 -8.097 1.00 90.25 84 HIS A C 1
ATOM 686 O O . HIS A 1 84 ? -6.529 -0.772 -7.335 1.00 90.25 84 HIS A O 1
ATOM 692 N N . CYS A 1 85 ? -7.260 -0.379 -9.421 1.00 94.06 85 CYS A N 1
ATOM 693 C CA . CYS A 1 85 ? -6.214 -1.157 -10.063 1.00 94.06 85 CYS A CA 1
ATOM 694 C C . CYS A 1 85 ? -5.804 -0.642 -11.446 1.00 94.06 85 CYS A C 1
ATOM 696 O O . CYS A 1 85 ? -6.575 -0.056 -12.199 1.00 94.06 85 CYS A O 1
ATOM 698 N N . LEU A 1 86 ? -4.551 -0.944 -11.782 1.00 96.38 86 LEU A N 1
ATOM 699 C CA . LEU A 1 86 ? -3.911 -0.649 -13.054 1.00 96.38 86 LEU A CA 1
ATOM 700 C C . LEU A 1 86 ? -3.361 -1.960 -13.630 1.00 96.38 86 LEU A C 1
ATOM 702 O O . LEU A 1 86 ? -2.619 -2.681 -12.957 1.00 96.38 86 LEU A O 1
ATOM 706 N N . ILE A 1 87 ? -3.703 -2.262 -14.880 1.00 97.38 87 ILE A N 1
ATOM 707 C CA . ILE A 1 87 ? -3.188 -3.403 -15.639 1.00 97.38 87 ILE A CA 1
ATOM 708 C C . ILE A 1 87 ? -2.333 -2.865 -16.779 1.00 97.38 87 ILE A C 1
ATOM 710 O O . ILE A 1 87 ? -2.819 -2.160 -17.663 1.00 97.38 87 ILE A O 1
ATOM 714 N N . VAL A 1 88 ? -1.058 -3.249 -16.783 1.00 97.12 88 VAL A N 1
ATOM 715 C CA . VAL A 1 88 ? -0.085 -2.831 -17.796 1.00 97.12 88 VAL A CA 1
ATOM 716 C C . VAL A 1 88 ? 0.487 -4.023 -18.550 1.00 97.12 88 VAL A C 1
ATOM 718 O O . VAL A 1 88 ? 0.712 -5.097 -17.986 1.00 97.12 88 VAL A O 1
ATOM 721 N N . SER A 1 89 ? 0.769 -3.816 -19.830 1.00 97.19 89 SER A N 1
ATOM 722 C CA . SER A 1 89 ? 1.518 -4.737 -20.673 1.00 97.19 89 SER A CA 1
ATOM 723 C C . SER A 1 89 ? 2.947 -4.222 -20.817 1.00 97.19 89 SER A C 1
ATOM 725 O O . SER A 1 89 ? 3.208 -3.194 -21.441 1.00 97.19 89 SER A O 1
ATOM 727 N N . LYS A 1 90 ? 3.893 -4.946 -20.211 1.00 96.06 90 LYS A N 1
ATOM 728 C CA . LYS A 1 90 ? 5.325 -4.646 -20.319 1.00 96.06 90 LYS A CA 1
ATOM 729 C C . LYS A 1 90 ? 5.955 -5.405 -21.494 1.00 96.06 90 LYS A C 1
ATOM 731 O O . LYS A 1 90 ? 5.638 -6.584 -21.688 1.00 96.06 90 LYS A O 1
ATOM 736 N N . PRO A 1 91 ? 6.906 -4.807 -22.230 1.00 94.75 91 PRO A N 1
ATOM 737 C CA . PRO A 1 91 ? 7.593 -5.502 -23.308 1.00 94.75 91 PRO A CA 1
ATOM 738 C C . PRO A 1 91 ? 8.446 -6.667 -22.784 1.00 94.75 91 PRO A C 1
ATOM 740 O O . PRO A 1 91 ? 8.896 -6.707 -21.630 1.00 94.75 91 PRO A O 1
ATOM 743 N N . LYS A 1 92 ? 8.706 -7.640 -23.664 1.00 95.44 92 LYS A N 1
ATOM 744 C CA . LYS A 1 92 ? 9.616 -8.753 -23.371 1.00 95.44 92 LYS A CA 1
ATOM 745 C C . LYS A 1 92 ? 11.002 -8.210 -23.010 1.00 95.44 92 LYS A C 1
ATOM 747 O O . LYS A 1 92 ? 11.538 -7.357 -23.705 1.00 95.44 92 LYS A O 1
ATOM 752 N N . GLY A 1 93 ? 11.597 -8.748 -21.947 1.00 94.38 93 GLY A N 1
ATOM 753 C CA . GLY A 1 93 ? 12.936 -8.359 -21.489 1.00 94.38 93 GLY A CA 1
ATOM 754 C C . GLY A 1 93 ? 12.966 -7.184 -20.509 1.00 94.38 93 GLY A C 1
ATOM 755 O O . GLY A 1 93 ? 14.001 -6.965 -19.892 1.00 94.38 93 GLY A O 1
ATOM 756 N N . MET A 1 94 ? 11.848 -6.483 -20.286 1.00 94.75 94 MET A N 1
ATOM 757 C CA . MET A 1 94 ? 11.758 -5.480 -19.224 1.00 94.75 94 MET A CA 1
ATOM 758 C C . MET A 1 94 ? 11.568 -6.156 -17.858 1.00 94.75 94 MET A C 1
ATOM 760 O O . MET A 1 94 ? 10.618 -6.929 -17.660 1.00 94.75 94 MET A O 1
ATOM 764 N N . SER A 1 95 ? 12.454 -5.849 -16.910 1.00 96.56 95 SER A N 1
ATOM 765 C CA . SER A 1 95 ? 12.324 -6.259 -15.507 1.00 96.56 95 SER A CA 1
ATOM 766 C C . SER A 1 95 ? 11.057 -5.674 -14.886 1.00 96.56 95 SER A C 1
ATOM 768 O O . SER A 1 95 ? 10.658 -4.558 -15.209 1.00 96.56 95 SER A O 1
ATOM 770 N N . THR A 1 96 ? 10.403 -6.418 -13.994 1.00 96.06 96 THR A N 1
ATOM 771 C CA . THR A 1 96 ? 9.161 -5.951 -13.353 1.00 96.06 96 THR A CA 1
ATOM 772 C C . THR A 1 96 ? 9.436 -4.914 -12.261 1.00 96.06 96 THR A C 1
ATOM 774 O O . THR A 1 96 ? 8.732 -3.914 -12.181 1.00 96.06 96 THR A O 1
ATOM 777 N N . HIS A 1 97 ? 10.469 -5.143 -11.451 1.00 95.50 97 HIS A N 1
ATOM 778 C CA . HIS A 1 97 ? 10.839 -4.335 -10.289 1.00 95.50 97 HIS A CA 1
ATOM 779 C C . HIS A 1 97 ? 12.374 -4.203 -10.225 1.00 95.50 97 HIS A C 1
ATOM 781 O O . HIS A 1 97 ? 13.053 -5.133 -10.678 1.00 95.50 97 HIS A O 1
ATOM 787 N N . PRO A 1 98 ? 12.929 -3.099 -9.688 1.00 94.50 98 PRO A N 1
ATOM 788 C CA . PRO A 1 98 ? 14.375 -2.932 -9.507 1.00 94.50 98 PRO A CA 1
ATOM 789 C C . PRO A 1 98 ? 14.974 -4.017 -8.599 1.00 94.50 98 PRO A C 1
ATOM 791 O O . PRO A 1 98 ? 14.454 -4.247 -7.510 1.00 94.50 98 PRO A O 1
ATOM 794 N N . ASN A 1 99 ? 16.059 -4.686 -8.992 1.00 92.69 99 ASN A N 1
ATOM 795 C CA . ASN A 1 99 ? 16.788 -5.560 -8.059 1.00 92.69 99 ASN A CA 1
ATOM 796 C C . ASN A 1 99 ? 17.793 -4.754 -7.231 1.00 92.69 99 ASN A C 1
ATOM 798 O O . ASN A 1 99 ? 17.971 -5.027 -6.048 1.00 92.69 99 ASN A O 1
ATOM 802 N N . ASP A 1 100 ? 18.387 -3.729 -7.846 1.00 90.88 100 ASP A N 1
ATOM 803 C CA . ASP A 1 100 ? 19.315 -2.791 -7.219 1.00 90.88 100 ASP A CA 1
ATOM 804 C C . ASP A 1 100 ? 18.939 -1.336 -7.539 1.00 90.88 100 ASP A C 1
ATOM 806 O O . ASP A 1 100 ? 18.217 -1.049 -8.490 1.00 90.88 100 ASP A O 1
ATOM 810 N N . ALA A 1 101 ? 19.531 -0.379 -6.817 1.00 86.25 101 ALA A N 1
ATOM 811 C CA . ALA A 1 101 ? 19.292 1.060 -7.008 1.00 86.25 101 ALA A CA 1
ATOM 812 C C . ALA A 1 101 ? 19.623 1.601 -8.419 1.00 86.25 101 ALA A C 1
ATOM 814 O O . ALA A 1 101 ? 19.228 2.713 -8.762 1.00 86.25 101 ALA A O 1
ATOM 815 N N . ARG A 1 102 ? 20.365 0.841 -9.234 1.00 89.81 102 ARG A N 1
ATOM 816 C CA . ARG A 1 102 ? 20.707 1.203 -10.622 1.00 89.81 102 ARG A CA 1
ATOM 817 C C . ARG A 1 102 ? 19.624 0.807 -11.625 1.00 89.81 102 ARG A C 1
ATOM 819 O O . ARG A 1 102 ? 19.624 1.326 -12.739 1.00 89.81 102 ARG A O 1
ATOM 826 N N . ASP A 1 103 ? 18.712 -0.082 -11.243 1.00 92.88 103 ASP A N 1
ATOM 827 C CA . ASP A 1 103 ? 17.630 -0.542 -12.106 1.00 92.88 103 ASP A CA 1
ATOM 828 C C . ASP A 1 103 ? 16.512 0.505 -12.122 1.00 92.88 103 ASP A C 1
ATOM 830 O O . ASP A 1 103 ? 15.546 0.441 -11.370 1.00 92.88 103 ASP A O 1
ATOM 834 N N . THR A 1 104 ? 16.662 1.515 -12.974 1.00 93.38 104 THR A N 1
ATOM 835 C CA . THR A 1 104 ? 15.769 2.686 -13.012 1.00 93.38 104 THR A CA 1
ATOM 836 C C . THR A 1 104 ? 14.752 2.659 -14.154 1.00 93.38 104 THR A C 1
ATOM 838 O O . THR A 1 104 ? 13.977 3.596 -14.29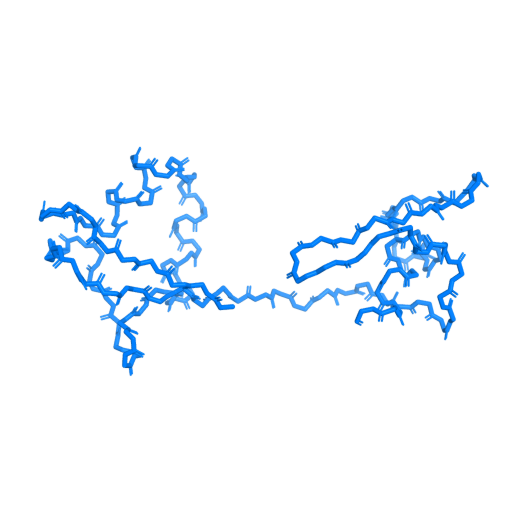3 1.00 93.38 104 THR A O 1
ATOM 841 N N . HIS A 1 105 ? 14.742 1.599 -14.969 1.00 94.94 105 HIS A N 1
ATOM 842 C CA . HIS A 1 105 ? 13.900 1.457 -16.170 1.00 94.94 105 HIS A CA 1
ATOM 843 C C . HIS A 1 105 ? 13.087 0.151 -16.151 1.00 94.94 105 HIS A C 1
ATOM 845 O O . HIS A 1 105 ? 12.924 -0.533 -17.161 1.00 94.94 105 HIS A O 1
ATOM 851 N N . THR A 1 106 ? 12.633 -0.255 -14.966 1.00 96.19 106 THR A N 1
ATOM 852 C CA . THR A 1 106 ? 11.751 -1.417 -14.805 1.00 96.19 106 THR A CA 1
ATOM 853 C C . THR A 1 106 ? 10.291 -1.022 -15.019 1.00 96.19 106 THR A C 1
ATOM 855 O O . THR A 1 106 ? 9.950 0.161 -15.004 1.00 96.19 106 THR A O 1
ATOM 858 N N . CYS A 1 107 ? 9.406 -2.009 -15.173 1.00 96.75 107 CYS A N 1
ATOM 859 C CA . CYS A 1 107 ? 7.967 -1.778 -15.294 1.00 96.75 107 CYS A CA 1
ATOM 860 C C . CYS A 1 107 ? 7.436 -0.902 -14.150 1.00 96.75 107 CYS A C 1
ATOM 862 O O . CYS A 1 107 ? 6.654 0.007 -14.402 1.00 96.75 107 CYS A O 1
ATOM 864 N N . MET A 1 108 ? 7.903 -1.121 -12.915 1.00 95.44 108 MET A N 1
ATOM 865 C CA . MET A 1 108 ? 7.551 -0.284 -11.767 1.00 95.44 108 MET A CA 1
ATOM 866 C C . MET A 1 108 ? 7.935 1.186 -11.977 1.00 95.44 108 MET A C 1
ATOM 868 O O . MET A 1 108 ? 7.116 2.059 -11.717 1.00 95.44 108 MET A O 1
ATOM 872 N N . ASN A 1 109 ? 9.142 1.479 -12.473 1.00 95.94 109 ASN A N 1
ATOM 873 C CA . ASN A 1 109 ? 9.589 2.861 -12.692 1.00 95.94 109 ASN A CA 1
ATOM 874 C C . ASN A 1 109 ? 8.752 3.574 -13.766 1.00 95.94 109 ASN A C 1
ATOM 876 O O . ASN A 1 109 ? 8.511 4.774 -13.655 1.00 95.94 109 ASN A O 1
ATOM 880 N N . HIS A 1 110 ? 8.299 2.840 -14.786 1.00 96.56 110 HIS A N 1
ATOM 881 C CA . HIS A 1 110 ? 7.397 3.373 -15.807 1.00 96.56 110 HIS A CA 1
ATOM 882 C C . HIS A 1 110 ? 5.975 3.580 -15.272 1.00 96.56 110 HIS A C 1
ATOM 884 O O . HIS A 1 110 ? 5.399 4.630 -15.528 1.00 96.56 110 HIS A O 1
ATOM 890 N N . VAL A 1 111 ? 5.440 2.645 -14.474 1.00 95.44 111 VAL A N 1
ATOM 891 C CA . VAL A 1 111 ? 4.152 2.836 -13.778 1.00 95.44 111 VAL A CA 1
ATOM 892 C C . VAL A 1 111 ? 4.207 4.081 -12.894 1.00 95.44 111 VAL A C 1
ATOM 894 O O . VAL A 1 111 ? 3.305 4.904 -12.956 1.00 95.44 111 VAL A O 1
ATOM 897 N N . MET A 1 112 ? 5.292 4.269 -12.136 1.00 93.75 112 MET A N 1
ATOM 898 C CA . MET A 1 112 ? 5.498 5.457 -11.296 1.00 93.75 112 MET A CA 1
ATOM 899 C C . MET A 1 112 ? 5.564 6.772 -12.084 1.00 93.75 112 MET A C 1
ATOM 901 O O . MET A 1 112 ? 5.378 7.824 -11.491 1.00 93.75 112 MET A O 1
ATOM 905 N N . ALA A 1 113 ? 5.887 6.736 -13.379 1.00 94.25 113 ALA A N 1
ATOM 906 C CA . ALA A 1 113 ? 5.882 7.923 -14.234 1.00 94.25 113 ALA A CA 1
ATOM 907 C C . ALA A 1 113 ? 4.484 8.255 -14.786 1.00 94.25 113 ALA A C 1
ATOM 909 O O . ALA A 1 113 ? 4.295 9.340 -15.331 1.00 94.25 113 ALA A O 1
ATOM 910 N N . HIS A 1 114 ? 3.544 7.310 -14.704 1.00 93.94 114 HIS A N 1
ATOM 911 C CA . HIS A 1 114 ? 2.161 7.468 -15.155 1.00 93.94 114 HIS A CA 1
ATOM 912 C C . HIS A 1 114 ? 1.224 7.928 -14.032 1.00 93.94 114 HIS A C 1
ATOM 914 O O . HIS A 1 114 ? 0.372 8.777 -14.281 1.00 93.94 114 HIS A O 1
ATOM 920 N N . ILE A 1 115 ? 1.388 7.368 -12.826 1.00 90.12 115 ILE A N 1
ATOM 921 C CA . ILE A 1 115 ? 0.521 7.629 -11.660 1.00 90.12 115 ILE A CA 1
ATOM 922 C C . ILE A 1 115 ? 0.931 8.852 -10.837 1.00 90.12 115 ILE A C 1
ATOM 924 O O . ILE A 1 115 ? 2.141 9.169 -10.788 1.00 90.12 115 ILE A O 1
#

InterPro domains:
  IPR020103 Pseudouridine synthase, catalytic domain superfamily [SSF55120] (71-114)

pLDDT: mean 92.36, std 5.74, range [68.0, 97.88]

Foldseek 3Di:
DDKDFDADWQDFQQCCVCPVVNDDPVVVVVQVVVLQKAFPVRHRDDRNGTDGGRGMIGGHDPDPDDPAAADPAQDWAFPDDDPPDTDIHDDPPAAQDDPDNVNNGHNVSSVVVVD

Radius of gyration: 19.34 Å; chains: 1; bounding box: 43×26×48 Å

Sequence (115 aa):
MFHYEINTNNLTVEDLLRNHWRLGKKIVHELRMAKAITTIDGEPIQWNDPLHVGTIIKFTFPIPTSNYQPTPVCAIDIVYEDDHCLIVSKPKGMSTHPNDARDTHTCMNHVMAHI